Protein AF-A0AAV3NNF4-F1 (afdb_monomer_lite)

Sequence (133 aa):
MNELVLSALSCIGGVWLRVWIQAASMSNMGMFIAEMSSDSFQLFGMAEMGMLPEFFATRTRHGTSLTGIIFSASRVILLSWLSFQEIVGAENCLYCFEMIMEFAAFIKTRIEHPAILRPFKIPLGTSVQLDQP

Radius of gyration: 22.65 Å; chains: 1; bounding box: 46×45×62 Å

InterPro domains:
  IPR044566 Polyamine transporter RMV1-like [PTHR45826] (10-127)

Secondary structure (DSSP, 8-state):
-HHHHHHHHHHHHHHHHHHHHHHHHHHHHHHHHHHHHHHHHHHHHHHHTTSS-GGGT---TTS--HHHHHHHHHHHHHHTTS-HHHHHHHHHHHHHHHHHHHHHHHHHHHHH-TTS--SS-------------

pLDDT: mean 77.59, std 13.05, range [32.62, 95.38]

Organism: Lithospermum erythrorhizon (NCBI:txid34254)

Foldseek 3Di:
DVVVVLVVQCVVPNPVSSVVVVVVVVVVVVVLVVVLVVQQVVQCVCCVVVVDPVLQVDADPVRGRPVSNVVSVVVVVVCVVDDPVVVVVVVVVVVVVVVVVVVVVVVVCCVPPVPDDDPDDDPPPDPDPPDDD

Structure (mmCIF, N/CA/C/O backbone):
data_AF-A0AAV3NNF4-F1
#
_entry.id   AF-A0AAV3NNF4-F1
#
loop_
_atom_site.group_PDB
_atom_site.id
_atom_site.type_symbol
_atom_site.label_atom_id
_atom_site.label_alt_id
_atom_site.label_comp_id
_atom_site.label_asym_id
_atom_site.label_entity_id
_atom_site.label_seq_id
_atom_site.pdbx_PDB_ins_code
_atom_site.Cartn_x
_atom_site.Cartn_y
_atom_site.Cartn_z
_atom_site.occupancy
_atom_site.B_iso_or_equiv
_atom_site.auth_seq_id
_atom_site.auth_comp_id
_atom_site.auth_asym_id
_atom_site.auth_atom_id
_atom_site.pdbx_PDB_model_num
ATOM 1 N N . MET A 1 1 ? 12.205 -0.773 -27.816 1.00 58.22 1 MET A N 1
ATOM 2 C CA . MET A 1 1 ? 11.788 0.531 -27.249 1.00 58.22 1 MET A CA 1
ATOM 3 C C . MET A 1 1 ? 12.817 1.075 -26.252 1.00 58.22 1 MET A C 1
ATOM 5 O O . MET A 1 1 ? 13.255 2.200 -26.437 1.00 58.22 1 MET A O 1
ATOM 9 N N . ASN A 1 2 ? 13.291 0.276 -25.286 1.00 64.94 2 ASN A N 1
ATOM 10 C CA . ASN A 1 2 ? 14.254 0.715 -24.254 1.00 64.94 2 ASN A CA 1
ATOM 11 C C . ASN A 1 2 ? 15.632 1.144 -24.795 1.00 64.94 2 ASN A C 1
ATOM 13 O O . ASN A 1 2 ? 16.138 2.190 -24.405 1.00 64.94 2 ASN A O 1
ATOM 17 N N . GLU A 1 3 ? 16.197 0.402 -25.751 1.00 66.75 3 GLU A N 1
ATOM 18 C CA . GLU A 1 3 ? 17.450 0.777 -26.437 1.00 66.75 3 GLU A CA 1
ATOM 19 C C . GLU A 1 3 ? 17.338 2.146 -27.126 1.00 66.75 3 GLU A C 1
ATOM 21 O O . GLU A 1 3 ? 18.240 2.971 -27.027 1.00 66.75 3 GLU A O 1
ATOM 26 N N . LEU A 1 4 ? 16.180 2.414 -27.743 1.00 69.88 4 LEU A N 1
ATOM 27 C CA . LEU A 1 4 ? 15.901 3.606 -28.547 1.00 69.88 4 LEU A CA 1
ATOM 28 C C . LEU A 1 4 ? 15.799 4.871 -27.673 1.00 69.88 4 LEU A C 1
ATOM 30 O O . LEU A 1 4 ? 16.374 5.911 -28.002 1.00 69.88 4 LEU A O 1
ATOM 34 N N . VAL A 1 5 ? 15.145 4.750 -26.512 1.00 68.56 5 VAL A N 1
ATOM 35 C CA . VAL A 1 5 ? 15.045 5.810 -25.493 1.00 68.56 5 VAL A CA 1
ATOM 36 C C . VAL A 1 5 ? 16.409 6.109 -24.876 1.00 68.56 5 VAL A C 1
ATOM 38 O O . VAL A 1 5 ? 16.784 7.274 -24.744 1.00 68.56 5 VAL A O 1
ATOM 41 N N . LEU A 1 6 ? 17.193 5.076 -24.555 1.00 69.12 6 LEU A N 1
ATOM 42 C CA . LEU A 1 6 ? 18.542 5.268 -24.031 1.00 69.12 6 LEU A CA 1
ATOM 43 C C . LEU A 1 6 ? 19.430 5.965 -25.075 1.00 69.12 6 LEU A C 1
ATOM 45 O O . LEU A 1 6 ? 20.107 6.944 -24.745 1.00 69.12 6 LEU A O 1
ATOM 49 N N . SER A 1 7 ? 19.410 5.547 -26.347 1.00 66.75 7 SER A N 1
ATOM 50 C CA . SER A 1 7 ? 20.140 6.236 -27.430 1.00 66.75 7 SER A CA 1
ATOM 51 C C . SER A 1 7 ? 19.758 7.708 -27.565 1.00 66.75 7 SER A C 1
ATOM 53 O O . SER A 1 7 ? 20.659 8.545 -27.614 1.00 66.75 7 SER A O 1
ATOM 55 N N . ALA A 1 8 ? 18.468 8.041 -27.501 1.00 68.06 8 ALA A N 1
ATOM 56 C CA . ALA A 1 8 ? 18.007 9.427 -27.540 1.00 68.06 8 ALA A CA 1
ATOM 57 C C . ALA A 1 8 ? 18.513 10.249 -26.336 1.00 68.06 8 ALA A C 1
ATOM 59 O O . ALA A 1 8 ? 19.015 11.358 -26.512 1.00 68.06 8 ALA A O 1
ATOM 60 N N . LEU A 1 9 ? 18.478 9.679 -25.126 1.00 65.38 9 LEU A N 1
ATOM 61 C CA . LEU A 1 9 ? 18.976 10.321 -23.901 1.00 65.38 9 LEU A CA 1
ATOM 62 C C . LEU A 1 9 ? 20.482 10.605 -23.941 1.00 65.38 9 LEU A C 1
ATOM 64 O O . LEU A 1 9 ? 20.914 11.671 -23.509 1.00 65.38 9 LEU A O 1
ATOM 68 N N . SER A 1 10 ? 21.284 9.692 -24.499 1.00 60.97 10 SER A N 1
ATOM 69 C CA . SER A 1 10 ? 22.716 9.955 -24.711 1.00 60.97 10 SER A CA 1
ATOM 70 C C . SER A 1 10 ? 22.970 11.037 -25.744 1.00 60.97 10 SER A C 1
ATOM 72 O O . SER A 1 10 ? 23.936 11.778 -25.599 1.00 60.97 10 SER A O 1
ATOM 74 N N . CYS A 1 11 ? 22.128 11.112 -26.774 1.00 68.88 11 CYS A N 1
ATOM 75 C CA . CYS A 1 11 ? 22.277 12.095 -27.837 1.00 68.88 11 CYS A CA 1
ATOM 76 C C . CYS A 1 11 ? 21.975 13.521 -27.348 1.00 68.88 11 CYS A C 1
ATOM 78 O O . CYS A 1 11 ? 22.552 14.472 -27.862 1.00 68.88 11 CYS A O 1
ATOM 80 N N . ILE A 1 12 ? 21.098 13.661 -26.346 1.00 74.44 12 ILE A N 1
ATOM 81 C CA . ILE A 1 12 ? 20.655 14.954 -25.803 1.00 74.44 12 ILE A CA 1
ATOM 82 C C . ILE A 1 12 ? 21.445 15.365 -24.547 1.00 74.44 12 ILE A C 1
ATOM 84 O O . ILE A 1 12 ? 21.766 16.539 -24.393 1.00 74.44 12 ILE A O 1
ATOM 88 N N . GLY A 1 13 ? 21.769 14.428 -23.646 1.00 70.38 13 GLY A N 1
ATOM 89 C CA . GLY A 1 13 ? 22.353 14.729 -22.325 1.00 70.38 13 GLY A CA 1
ATOM 90 C C . GLY A 1 13 ? 23.608 13.935 -21.949 1.00 70.38 13 GLY A C 1
ATOM 91 O O . GLY A 1 13 ? 24.062 14.007 -20.807 1.00 70.38 13 GLY A O 1
ATOM 92 N N . GLY A 1 14 ? 24.182 13.167 -22.880 1.00 80.62 14 GLY A N 1
ATOM 93 C CA . GLY A 1 14 ? 25.404 12.393 -22.654 1.00 80.62 14 GLY A CA 1
ATOM 94 C C . GLY A 1 14 ? 25.240 11.192 -21.709 1.00 80.62 14 GLY A C 1
ATOM 95 O O . GLY A 1 14 ? 24.148 10.838 -21.265 1.00 80.62 14 GLY A O 1
ATOM 96 N N . VAL A 1 15 ? 26.357 10.519 -21.411 1.00 77.50 15 VAL A N 1
ATOM 97 C CA . VAL A 1 15 ? 26.403 9.325 -20.538 1.00 77.50 15 VAL A CA 1
ATOM 98 C C . VAL A 1 15 ? 25.947 9.629 -19.106 1.00 77.50 15 VAL A C 1
ATOM 100 O O . VAL A 1 15 ? 25.310 8.784 -18.481 1.00 77.50 15 VAL A O 1
ATOM 103 N N . TRP A 1 16 ? 26.194 10.841 -18.604 1.00 81.06 16 TRP A N 1
ATOM 104 C CA . TRP A 1 16 ? 25.805 11.237 -17.248 1.00 81.06 16 TRP A CA 1
ATOM 105 C C . TRP A 1 16 ? 24.290 11.226 -17.040 1.00 81.06 16 TRP A C 1
ATOM 107 O O . TRP A 1 16 ? 23.823 10.687 -16.039 1.00 81.06 16 TRP A O 1
ATOM 117 N N . LEU A 1 17 ? 23.507 11.734 -17.998 1.00 80.75 17 LEU A N 1
ATOM 118 C CA . LEU A 1 17 ? 22.046 11.732 -17.885 1.00 80.75 17 LEU A CA 1
ATOM 119 C C . LEU A 1 17 ? 21.471 10.307 -17.872 1.00 80.75 17 LEU A C 1
ATOM 121 O O . LEU A 1 17 ? 20.525 10.027 -17.137 1.00 80.75 17 LEU A O 1
ATOM 125 N N . ARG A 1 18 ? 22.079 9.376 -18.621 1.00 77.38 18 ARG A N 1
ATOM 126 C CA . ARG A 1 18 ? 21.696 7.958 -18.564 1.00 77.38 18 ARG A CA 1
ATOM 127 C C . ARG A 1 18 ? 21.913 7.354 -17.182 1.00 77.38 18 ARG A C 1
ATOM 129 O O . ARG A 1 18 ? 21.032 6.646 -16.705 1.00 77.38 18 ARG A O 1
ATOM 136 N N . VAL A 1 19 ? 23.055 7.632 -16.550 1.00 83.38 19 VAL A N 1
ATOM 137 C CA . VAL A 1 19 ? 23.370 7.116 -15.207 1.00 83.38 19 VAL A CA 1
ATOM 138 C C . VAL A 1 19 ? 22.359 7.632 -14.185 1.00 83.38 19 VAL A C 1
ATOM 140 O O . VAL A 1 19 ? 21.850 6.843 -13.396 1.00 83.38 19 VAL A O 1
ATOM 143 N N . TRP A 1 20 ? 21.991 8.915 -14.244 1.00 85.88 20 TRP A N 1
ATOM 144 C CA . TRP A 1 20 ? 20.972 9.484 -13.357 1.00 85.88 20 TRP A CA 1
ATOM 145 C C . TRP A 1 20 ? 19.592 8.847 -13.538 1.00 85.88 20 TRP A C 1
ATOM 147 O O . TRP A 1 20 ? 18.924 8.552 -12.552 1.00 85.88 20 TRP A O 1
ATOM 157 N N . ILE A 1 21 ? 19.171 8.578 -14.776 1.00 84.69 21 ILE A N 1
ATOM 158 C CA . ILE A 1 21 ? 17.876 7.930 -15.042 1.00 84.69 21 ILE A CA 1
ATOM 159 C C . ILE A 1 21 ? 17.891 6.463 -14.603 1.00 84.69 21 ILE A C 1
ATOM 161 O O . ILE A 1 21 ? 16.912 5.976 -14.037 1.00 84.69 21 ILE A O 1
ATOM 165 N N . GLN A 1 22 ? 19.006 5.755 -14.800 1.00 82.12 22 GLN A N 1
ATOM 166 C CA . GLN A 1 22 ? 19.152 4.403 -14.264 1.00 82.12 22 GLN A CA 1
ATOM 167 C C . GLN A 1 22 ? 19.158 4.400 -12.733 1.00 82.12 22 GLN A C 1
ATOM 169 O O . GLN A 1 22 ? 18.483 3.567 -12.135 1.00 82.12 22 GLN A O 1
ATOM 174 N N . ALA A 1 23 ? 19.817 5.364 -12.090 1.00 85.56 23 ALA A N 1
ATOM 175 C CA . ALA A 1 23 ? 19.745 5.530 -10.642 1.00 85.56 23 ALA A CA 1
ATOM 176 C C . ALA A 1 23 ? 18.311 5.841 -10.175 1.00 85.56 23 ALA A C 1
ATOM 178 O O . ALA A 1 23 ? 17.853 5.273 -9.187 1.00 85.56 23 ALA A O 1
ATOM 179 N N . ALA A 1 24 ? 17.557 6.659 -10.917 1.00 86.56 24 ALA A N 1
ATOM 180 C CA . ALA A 1 24 ? 16.159 6.959 -10.608 1.00 86.56 24 ALA A CA 1
ATOM 181 C C . ALA A 1 24 ? 15.257 5.713 -10.667 1.00 86.56 24 ALA A C 1
ATOM 183 O O . ALA A 1 24 ? 14.314 5.609 -9.886 1.00 86.56 24 ALA A O 1
ATOM 184 N N . SER A 1 25 ? 15.572 4.724 -11.513 1.00 85.38 25 SER A N 1
ATOM 185 C CA . SER A 1 25 ? 14.827 3.455 -11.547 1.00 85.38 25 SER A CA 1
ATOM 186 C C . SER A 1 25 ? 14.903 2.670 -10.227 1.00 85.38 25 SER A C 1
ATOM 188 O O . SER A 1 25 ? 13.965 1.944 -9.894 1.00 85.38 25 SER A O 1
ATOM 190 N N . MET A 1 26 ? 15.952 2.880 -9.416 1.00 88.12 26 MET A N 1
ATOM 191 C CA . MET A 1 26 ? 16.036 2.307 -8.067 1.00 88.12 26 MET A CA 1
ATOM 192 C C . MET A 1 26 ? 14.950 2.856 -7.131 1.00 88.12 26 MET A C 1
ATOM 194 O O . MET A 1 26 ? 14.555 2.160 -6.200 1.00 88.12 26 MET A O 1
ATOM 198 N N . SER A 1 27 ? 14.415 4.057 -7.386 1.00 90.12 27 SER A N 1
ATOM 199 C CA . SER A 1 27 ? 13.302 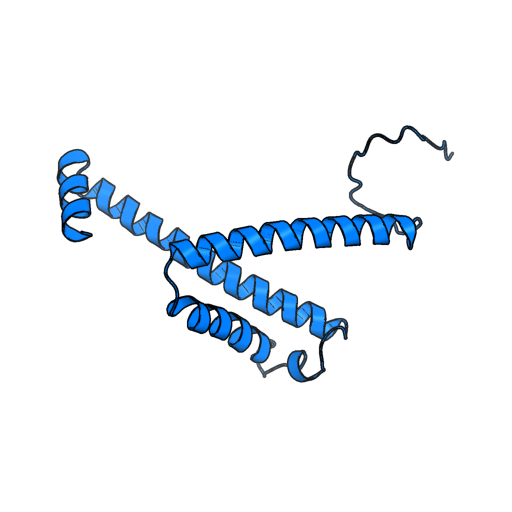4.617 -6.609 1.00 90.12 27 SER A CA 1
ATOM 200 C C . SER A 1 27 ? 12.026 3.792 -6.765 1.00 90.12 27 SER A C 1
ATOM 202 O O . SER A 1 27 ? 11.320 3.576 -5.784 1.00 90.12 27 SER A O 1
ATOM 204 N N . ASN A 1 28 ? 11.748 3.280 -7.969 1.00 88.69 28 ASN A N 1
ATOM 205 C CA . ASN A 1 28 ? 10.581 2.424 -8.199 1.00 88.69 28 ASN A CA 1
ATOM 206 C C . ASN A 1 28 ? 10.720 1.097 -7.443 1.00 88.69 28 ASN A C 1
ATOM 208 O O . ASN A 1 28 ? 9.754 0.614 -6.860 1.00 88.69 28 ASN A O 1
ATOM 212 N N . MET A 1 29 ? 11.934 0.537 -7.400 1.00 88.56 29 MET A N 1
ATOM 213 C CA . MET A 1 29 ? 12.229 -0.648 -6.589 1.00 88.56 29 MET A CA 1
ATOM 214 C C . MET A 1 29 ? 12.056 -0.361 -5.092 1.00 88.56 29 MET A C 1
ATOM 216 O O . MET A 1 29 ? 11.476 -1.166 -4.369 1.00 88.56 29 MET A O 1
ATOM 220 N N . GLY A 1 30 ? 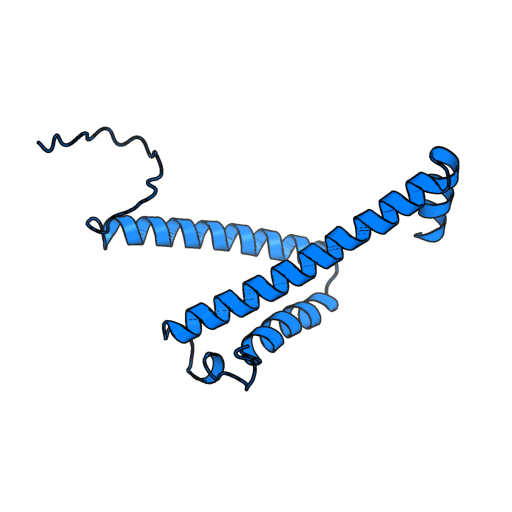12.532 0.797 -4.626 1.00 92.25 30 GLY A N 1
ATOM 221 C CA . GLY A 1 30 ? 12.366 1.229 -3.240 1.00 92.25 30 GLY A CA 1
ATOM 222 C C . GLY A 1 30 ? 10.896 1.365 -2.844 1.00 92.25 30 GLY A C 1
ATOM 223 O O . GLY A 1 30 ? 10.498 0.836 -1.810 1.00 92.25 30 GLY A O 1
ATOM 224 N N . MET A 1 31 ? 10.086 2.002 -3.693 1.00 90.56 31 MET A N 1
ATOM 225 C CA . MET A 1 31 ? 8.640 2.128 -3.497 1.00 90.56 31 MET A CA 1
ATOM 226 C C . MET A 1 31 ? 7.970 0.752 -3.431 1.00 90.56 31 MET A C 1
ATOM 228 O O . MET A 1 31 ? 7.239 0.482 -2.488 1.00 90.56 31 MET A O 1
ATOM 232 N N . PHE A 1 32 ? 8.302 -0.159 -4.350 1.00 88.69 32 PHE A N 1
ATOM 233 C CA . PHE A 1 32 ? 7.761 -1.519 -4.335 1.00 88.69 32 PHE A CA 1
ATOM 234 C C . PHE A 1 32 ? 8.059 -2.266 -3.023 1.00 88.69 32 PHE A C 1
ATOM 236 O O . PHE A 1 32 ? 7.165 -2.869 -2.435 1.00 88.69 32 PHE A O 1
ATOM 243 N N . ILE A 1 33 ? 9.302 -2.210 -2.532 1.00 88.94 33 ILE A N 1
ATOM 244 C CA . ILE A 1 33 ? 9.676 -2.859 -1.265 1.00 88.94 33 ILE A CA 1
ATOM 245 C C . ILE A 1 33 ? 8.948 -2.208 -0.080 1.00 88.94 33 ILE A C 1
ATOM 247 O O . ILE A 1 33 ? 8.508 -2.913 0.830 1.00 88.94 33 ILE A O 1
ATOM 251 N N . ALA A 1 34 ? 8.825 -0.878 -0.079 1.00 91.19 34 ALA A N 1
ATOM 252 C CA . ALA A 1 34 ? 8.134 -0.142 0.975 1.00 91.19 34 ALA A CA 1
ATOM 253 C C . ALA A 1 34 ? 6.643 -0.515 1.051 1.00 91.19 34 ALA A C 1
ATOM 255 O O . ALA A 1 34 ? 6.156 -0.796 2.146 1.00 91.19 34 ALA A O 1
ATOM 256 N N . GLU A 1 35 ? 5.960 -0.605 -0.093 1.00 88.19 35 GLU A N 1
ATOM 257 C CA . GLU A 1 35 ? 4.559 -1.039 -0.188 1.00 88.19 35 GLU A CA 1
ATOM 258 C C . GLU A 1 35 ? 4.370 -2.467 0.342 1.00 88.19 35 GLU A C 1
ATOM 260 O O . GLU A 1 35 ? 3.596 -2.698 1.273 1.00 88.19 35 GLU A O 1
ATOM 265 N N . MET A 1 36 ? 5.174 -3.419 -0.151 1.00 86.81 36 MET A N 1
ATOM 266 C CA . MET A 1 36 ? 5.135 -4.823 0.293 1.00 86.81 36 MET A CA 1
ATOM 267 C C . MET A 1 36 ? 5.334 -4.964 1.813 1.00 86.81 36 MET A C 1
ATOM 269 O O . MET A 1 36 ? 4.714 -5.805 2.478 1.00 86.81 36 MET A O 1
ATOM 273 N N . SER A 1 37 ? 6.225 -4.141 2.373 1.00 87.81 37 SER A N 1
ATOM 274 C CA . SER A 1 37 ? 6.508 -4.084 3.806 1.00 87.81 37 SER A CA 1
ATOM 275 C C . SER A 1 37 ? 5.317 -3.525 4.592 1.00 87.81 37 SER A C 1
ATOM 277 O O . SER A 1 37 ? 4.905 -4.131 5.583 1.00 87.81 37 SER A O 1
ATOM 279 N N . SER A 1 38 ? 4.735 -2.411 4.133 1.00 87.69 38 SER A N 1
ATOM 280 C CA . SER A 1 38 ? 3.560 -1.778 4.745 1.00 87.69 38 SER A CA 1
ATOM 281 C C . SER A 1 38 ? 2.386 -2.753 4.849 1.00 87.69 38 SER A C 1
ATOM 283 O O . SER A 1 38 ? 1.887 -2.990 5.950 1.00 87.69 38 SER A O 1
ATOM 285 N N . ASP A 1 39 ? 2.028 -3.413 3.742 1.00 86.12 39 ASP A N 1
ATOM 286 C CA . ASP A 1 39 ? 0.953 -4.412 3.691 1.00 86.12 39 ASP A CA 1
ATOM 287 C C . ASP A 1 39 ? 1.145 -5.532 4.719 1.00 86.12 39 ASP A C 1
ATOM 289 O O . ASP A 1 39 ? 0.227 -5.923 5.444 1.00 86.12 39 ASP A O 1
ATOM 293 N N . SER A 1 40 ? 2.369 -6.064 4.777 1.00 83.75 40 SER A N 1
ATOM 294 C CA . SER A 1 40 ? 2.712 -7.185 5.650 1.00 83.75 40 SER A CA 1
ATOM 295 C C . SER A 1 40 ? 2.610 -6.791 7.125 1.00 83.75 40 SER A C 1
ATOM 297 O O . SER A 1 40 ? 2.098 -7.564 7.938 1.00 83.75 40 SER A O 1
ATOM 299 N N . PHE A 1 41 ? 3.067 -5.585 7.479 1.00 83.44 41 PHE A N 1
ATOM 300 C CA . PHE A 1 41 ? 2.982 -5.070 8.844 1.00 83.44 41 PHE A CA 1
ATOM 301 C C . PHE A 1 41 ? 1.563 -4.669 9.243 1.00 83.44 41 PHE A C 1
ATOM 303 O O . PHE A 1 41 ? 1.180 -4.914 10.385 1.00 83.44 41 PHE A O 1
ATOM 310 N N . GLN A 1 42 ? 0.768 -4.106 8.332 1.00 84.25 42 GLN A N 1
ATOM 311 C CA . GLN A 1 42 ? -0.639 -3.798 8.590 1.00 84.25 42 GLN A CA 1
ATOM 312 C C . GLN A 1 42 ? -1.437 -5.071 8.875 1.00 84.25 42 GLN A C 1
ATOM 314 O O . GLN A 1 42 ? -2.149 -5.140 9.878 1.00 84.25 42 GLN A O 1
ATOM 319 N N . LEU A 1 43 ? -1.262 -6.109 8.052 1.00 82.19 43 LEU A N 1
ATOM 320 C CA . LEU A 1 43 ? -1.925 -7.397 8.248 1.00 82.19 43 LEU A CA 1
ATOM 321 C C . LEU A 1 43 ? -1.510 -8.048 9.574 1.00 82.19 43 LEU A C 1
ATOM 323 O O . LEU A 1 43 ? -2.343 -8.590 10.300 1.00 82.19 43 LEU A O 1
ATOM 327 N N . PHE A 1 44 ? -0.225 -7.952 9.918 1.00 80.31 44 PHE A N 1
ATOM 328 C CA . PHE A 1 44 ? 0.284 -8.410 11.204 1.00 80.31 44 PHE A CA 1
ATOM 329 C C . PHE A 1 44 ? -0.315 -7.623 12.381 1.00 80.31 44 PHE A C 1
ATOM 331 O O . PHE A 1 44 ? -0.764 -8.229 13.350 1.00 80.31 44 PHE A O 1
ATOM 338 N N . GLY A 1 45 ? -0.389 -6.293 12.287 1.00 80.62 45 GLY A N 1
ATOM 339 C CA . GLY A 1 45 ? -1.002 -5.445 13.310 1.00 80.62 45 GLY A CA 1
ATOM 340 C C . GLY A 1 45 ? -2.485 -5.760 13.520 1.00 80.62 45 GLY A C 1
ATOM 341 O O . GLY A 1 45 ? -2.940 -5.847 14.658 1.00 80.62 45 GLY A O 1
ATOM 342 N N . MET A 1 46 ? -3.229 -6.016 12.440 1.00 81.81 46 MET A N 1
ATOM 343 C CA . MET A 1 46 ? -4.623 -6.472 12.516 1.00 81.81 46 MET A CA 1
ATOM 344 C C . MET A 1 46 ? -4.747 -7.848 13.188 1.00 81.81 46 MET A C 1
ATOM 346 O O . MET A 1 46 ? -5.684 -8.071 13.956 1.00 81.81 46 MET A O 1
ATOM 350 N N . ALA A 1 47 ? -3.804 -8.761 12.941 1.00 79.44 47 ALA A N 1
ATOM 351 C CA . ALA A 1 47 ? -3.780 -10.074 13.580 1.00 79.44 47 ALA A CA 1
ATOM 352 C C . ALA A 1 47 ? -3.441 -10.002 15.082 1.00 79.44 47 ALA A C 1
ATOM 354 O O . ALA A 1 47 ? -4.108 -10.662 15.873 1.00 79.44 47 ALA A O 1
ATOM 355 N N . GLU A 1 48 ? -2.485 -9.161 15.498 1.00 76.88 48 GLU A N 1
ATOM 356 C CA . GLU A 1 48 ? -2.168 -8.938 16.924 1.00 76.88 48 GLU A CA 1
ATOM 357 C C . GLU A 1 48 ? -3.348 -8.295 17.678 1.00 76.88 48 GLU A C 1
ATOM 359 O O . GLU A 1 48 ? -3.560 -8.578 18.855 1.00 76.88 48 GLU A O 1
ATOM 364 N N . MET A 1 49 ? -4.154 -7.465 17.003 1.00 75.81 49 MET A N 1
ATOM 365 C CA . MET A 1 49 ? -5.391 -6.897 17.559 1.00 75.81 49 MET A CA 1
ATOM 366 C C . MET A 1 49 ? -6.576 -7.884 17.565 1.00 75.81 49 MET A C 1
ATOM 368 O O . MET A 1 49 ? -7.673 -7.514 17.984 1.00 75.81 49 MET A O 1
ATOM 372 N N . GLY A 1 50 ? -6.389 -9.127 17.101 1.00 74.56 50 GLY A N 1
ATOM 373 C CA . GLY A 1 50 ? -7.432 -10.158 17.058 1.00 74.56 50 GLY A CA 1
ATOM 374 C C . GLY A 1 50 ? -8.494 -9.952 15.971 1.00 74.56 50 GLY A C 1
ATOM 375 O O . GLY A 1 50 ? -9.548 -10.582 16.022 1.00 74.56 50 GLY A O 1
ATOM 376 N N . MET A 1 51 ? -8.246 -9.078 14.987 1.00 74.12 51 MET A N 1
ATOM 377 C CA . MET A 1 51 ? -9.178 -8.806 13.879 1.00 74.12 51 MET A CA 1
ATOM 378 C C . MET A 1 51 ? -9.092 -9.850 12.753 1.00 74.12 51 MET A C 1
ATOM 380 O O . MET A 1 51 ? -9.988 -9.931 11.915 1.00 74.12 51 MET A O 1
ATOM 384 N N . LEU A 1 52 ? -8.022 -10.649 12.726 1.00 74.38 52 LEU A N 1
ATOM 385 C CA . LEU A 1 52 ? -7.772 -11.719 11.756 1.00 74.38 52 LEU A CA 1
ATOM 386 C C . LEU A 1 52 ? -7.535 -13.050 12.489 1.00 74.38 52 LEU A C 1
ATOM 388 O O . LEU A 1 52 ? -7.095 -13.037 13.639 1.00 74.38 52 LEU A O 1
ATOM 392 N N . PRO A 1 53 ? -7.803 -14.205 11.848 1.00 67.44 53 PRO A N 1
ATOM 393 C CA . PRO A 1 53 ? -7.594 -15.508 12.471 1.00 67.44 53 PRO A CA 1
ATOM 394 C C . PRO A 1 53 ? -6.132 -15.707 12.900 1.00 67.44 53 PRO A C 1
ATOM 396 O O . PRO A 1 53 ? -5.204 -15.282 12.213 1.00 67.44 53 PRO A O 1
ATOM 399 N N . GLU A 1 54 ? -5.939 -16.410 14.018 1.00 63.84 54 GLU A N 1
ATOM 400 C CA . GLU A 1 54 ? -4.667 -16.576 14.755 1.00 63.84 54 GLU A CA 1
ATOM 401 C C . GLU A 1 54 ? -3.495 -17.103 13.899 1.00 63.84 54 GLU A C 1
ATOM 403 O O . GLU A 1 54 ? -2.320 -16.865 14.184 1.00 63.84 54 GLU A O 1
ATOM 408 N N . PHE A 1 55 ? -3.805 -17.751 12.775 1.00 64.50 55 PHE A N 1
ATOM 409 C CA . PHE A 1 55 ? -2.827 -18.158 11.768 1.00 64.50 55 PHE A CA 1
ATOM 410 C C . PHE A 1 55 ? -2.013 -16.980 11.188 1.00 64.50 55 PHE A C 1
ATOM 412 O O . PHE A 1 55 ? -0.848 -17.149 10.833 1.00 64.50 55 PHE A O 1
ATOM 419 N N . PHE A 1 56 ? -2.576 -15.767 11.128 1.00 61.94 56 PHE A N 1
ATOM 420 C CA . PHE A 1 56 ? -1.854 -14.560 10.701 1.00 61.94 56 PHE A CA 1
ATOM 421 C C . PHE A 1 56 ? -0.930 -13.987 11.789 1.00 61.94 56 PHE A C 1
ATOM 423 O O . PHE A 1 56 ? 0.054 -13.322 11.454 1.00 61.94 56 PHE A O 1
ATOM 430 N N . ALA A 1 57 ? -1.199 -14.286 13.065 1.00 59.84 57 ALA A N 1
ATOM 431 C CA . ALA A 1 57 ? -0.381 -13.889 14.215 1.00 59.84 57 ALA A CA 1
ATOM 432 C C . ALA A 1 57 ? 0.747 -14.895 14.523 1.00 59.84 57 ALA A C 1
ATOM 434 O O . ALA A 1 57 ? 1.590 -14.656 15.390 1.00 59.84 57 ALA A O 1
ATOM 435 N N . THR A 1 58 ? 0.802 -16.023 13.802 1.00 60.09 58 THR A N 1
ATOM 436 C CA . THR A 1 58 ? 1.825 -17.054 14.009 1.00 60.09 58 THR A CA 1
ATOM 437 C C . THR A 1 58 ? 3.206 -16.509 13.634 1.00 60.09 58 THR A C 1
ATOM 439 O O . THR A 1 58 ? 3.570 -16.386 12.461 1.00 60.09 58 THR A O 1
ATOM 442 N N . ARG A 1 59 ? 3.999 -16.163 14.654 1.00 56.97 59 ARG A N 1
ATOM 443 C CA . ARG A 1 59 ? 5.361 -15.652 14.476 1.00 56.97 59 ARG A CA 1
ATOM 444 C C . ARG A 1 59 ? 6.311 -16.773 14.066 1.00 56.97 59 ARG A C 1
ATOM 446 O O . ARG A 1 59 ? 6.436 -17.790 14.744 1.00 56.97 59 ARG A O 1
ATOM 453 N N . THR A 1 60 ? 7.059 -16.544 12.990 1.00 59.88 60 THR A N 1
ATOM 454 C CA . THR A 1 60 ? 8.255 -17.344 12.684 1.00 59.88 60 THR A CA 1
ATOM 455 C C . THR A 1 60 ? 9.421 -16.878 13.567 1.00 59.88 60 THR A C 1
ATOM 457 O O . THR A 1 60 ? 9.377 -15.788 14.135 1.00 59.88 60 THR A O 1
ATOM 460 N N . ARG A 1 61 ? 10.498 -17.667 13.666 1.00 51.94 61 ARG A N 1
ATOM 461 C CA . ARG A 1 61 ? 11.711 -17.406 14.476 1.00 51.94 61 ARG A CA 1
ATOM 462 C C . ARG A 1 61 ? 12.321 -15.992 14.340 1.00 51.94 61 ARG A C 1
ATOM 464 O O . ARG A 1 61 ? 13.044 -15.572 15.233 1.00 51.94 61 ARG A O 1
ATOM 471 N N . HIS A 1 62 ? 12.024 -15.264 13.259 1.00 59.66 62 HIS A N 1
ATOM 472 C CA . HIS A 1 62 ? 12.502 -13.898 12.992 1.00 59.66 62 HIS A CA 1
ATOM 473 C C . HIS A 1 62 ? 11.456 -12.793 13.255 1.00 59.66 62 HIS A C 1
ATOM 475 O O . HIS A 1 62 ? 11.683 -11.642 12.905 1.00 59.66 62 HIS A O 1
ATOM 481 N N . GLY A 1 63 ? 10.304 -13.116 13.854 1.00 60.00 63 GLY A N 1
ATOM 482 C CA . GLY A 1 63 ? 9.270 -12.136 14.214 1.00 60.00 63 GLY A CA 1
ATOM 483 C C . GLY A 1 63 ? 8.401 -11.639 13.054 1.00 60.00 63 GLY A C 1
ATOM 484 O O . GLY A 1 63 ? 7.509 -10.831 13.280 1.00 60.00 63 GLY A O 1
ATOM 485 N N . THR A 1 64 ? 8.618 -12.128 11.831 1.00 58.12 64 THR A N 1
ATOM 486 C CA . THR A 1 64 ? 7.840 -11.751 10.643 1.00 58.12 64 THR A CA 1
ATOM 487 C C . THR A 1 64 ? 6.730 -12.771 10.379 1.00 58.12 64 THR A C 1
ATOM 489 O O . THR A 1 64 ? 6.978 -13.981 10.395 1.00 58.12 64 THR A O 1
ATOM 492 N N . SER A 1 65 ? 5.503 -12.296 10.142 1.00 62.66 65 SER A N 1
ATOM 493 C CA . SER A 1 65 ? 4.390 -13.150 9.714 1.00 62.66 65 SER A CA 1
ATOM 494 C C . SER A 1 65 ? 4.609 -13.565 8.259 1.00 62.66 65 SER A C 1
ATOM 496 O O . SER A 1 65 ? 4.455 -12.759 7.339 1.00 62.66 65 SER A O 1
ATOM 498 N N . LEU A 1 66 ? 4.994 -14.828 8.045 1.00 68.25 66 LEU A N 1
ATOM 499 C CA . LEU A 1 66 ? 5.159 -15.392 6.700 1.00 68.25 66 LEU A CA 1
ATOM 500 C C . LEU A 1 66 ? 3.859 -15.301 5.896 1.00 68.25 66 LEU A C 1
ATOM 502 O O . LEU A 1 66 ? 3.899 -15.095 4.687 1.00 68.25 66 LEU A O 1
ATOM 506 N N . THR A 1 67 ? 2.711 -15.387 6.568 1.00 69.50 67 THR A N 1
ATOM 507 C CA . THR A 1 67 ? 1.392 -15.285 5.942 1.00 69.50 67 THR A CA 1
ATOM 508 C C . THR A 1 67 ? 1.153 -13.899 5.335 1.00 69.50 67 THR A C 1
ATOM 510 O O . THR A 1 67 ? 0.611 -13.813 4.235 1.00 69.50 67 THR A O 1
ATOM 513 N N . GLY A 1 68 ? 1.615 -12.821 5.987 1.00 74.69 68 GLY A N 1
ATOM 514 C CA . GLY A 1 68 ? 1.537 -11.458 5.441 1.00 74.69 68 GLY A CA 1
ATOM 515 C C . GLY A 1 68 ? 2.399 -11.260 4.196 1.00 74.69 68 GLY A C 1
ATOM 516 O O . GLY A 1 68 ? 1.926 -10.720 3.198 1.00 74.69 68 GLY A O 1
ATOM 517 N N . ILE A 1 69 ? 3.615 -11.810 4.208 1.00 81.38 69 ILE A N 1
ATOM 518 C CA . ILE A 1 69 ? 4.516 -11.770 3.048 1.00 81.38 69 ILE A CA 1
ATOM 519 C C . ILE A 1 69 ? 3.929 -12.567 1.880 1.00 81.38 69 ILE A C 1
ATOM 521 O O . ILE A 1 69 ? 3.932 -12.089 0.750 1.00 81.38 69 ILE A O 1
ATOM 525 N N . ILE A 1 70 ? 3.401 -13.769 2.134 1.00 81.31 70 ILE A N 1
ATOM 526 C CA . ILE A 1 70 ? 2.786 -14.606 1.093 1.00 81.31 70 ILE A CA 1
ATOM 527 C C . ILE A 1 70 ? 1.548 -13.918 0.509 1.00 81.31 70 ILE A C 1
ATOM 529 O O . ILE A 1 70 ? 1.336 -13.993 -0.698 1.00 81.31 70 ILE A O 1
ATOM 533 N N . PHE A 1 71 ? 0.753 -13.228 1.328 1.00 80.31 71 PHE A N 1
ATOM 534 C CA . PHE A 1 71 ? -0.410 -12.475 0.859 1.00 80.31 71 PHE A CA 1
ATOM 535 C C . PHE A 1 71 ? -0.022 -11.253 0.013 1.00 80.31 71 PHE A C 1
ATOM 537 O O . PHE A 1 71 ? -0.605 -11.016 -1.043 1.00 80.31 71 PHE A O 1
ATOM 544 N N . SER A 1 72 ? 0.993 -10.497 0.431 1.00 82.12 72 SER A N 1
ATOM 545 C CA . SER A 1 72 ? 1.501 -9.375 -0.364 1.00 82.12 72 SER A CA 1
ATOM 546 C C . SER A 1 72 ? 2.123 -9.871 -1.683 1.00 82.12 72 SER A C 1
ATOM 548 O O . SER A 1 72 ? 1.796 -9.374 -2.760 1.00 82.12 72 SER A O 1
ATOM 550 N N . ALA A 1 73 ? 2.898 -10.959 -1.642 1.00 84.12 73 ALA A N 1
ATOM 551 C CA . ALA A 1 73 ? 3.468 -11.589 -2.832 1.00 84.12 73 ALA A CA 1
ATOM 552 C C . ALA A 1 73 ? 2.402 -12.187 -3.768 1.00 84.12 73 ALA A C 1
ATOM 554 O O . ALA A 1 73 ? 2.534 -12.091 -4.989 1.00 84.12 73 ALA A O 1
ATOM 555 N N . SER A 1 74 ? 1.329 -12.779 -3.231 1.00 84.88 74 SER A N 1
ATOM 556 C CA . SER A 1 74 ? 0.242 -13.325 -4.049 1.00 84.88 74 SER A CA 1
ATOM 557 C C . SER A 1 74 ? -0.484 -12.221 -4.809 1.00 84.88 74 SER A C 1
ATOM 559 O O . SER A 1 74 ? -0.802 -12.414 -5.981 1.00 84.88 74 SER A O 1
ATOM 561 N N . ARG A 1 75 ? -0.656 -11.041 -4.197 1.00 81.44 75 ARG A N 1
ATOM 562 C CA . ARG A 1 75 ? -1.196 -9.853 -4.867 1.00 81.44 75 ARG A CA 1
ATOM 563 C C . ARG A 1 75 ? -0.365 -9.487 -6.097 1.00 81.44 75 ARG A C 1
ATOM 565 O O . ARG A 1 75 ? -0.928 -9.303 -7.170 1.00 81.44 75 ARG A O 1
ATOM 572 N N . VAL A 1 76 ? 0.964 -9.461 -5.979 1.00 84.44 76 VAL A N 1
ATOM 573 C CA . VAL A 1 76 ? 1.872 -9.166 -7.107 1.00 84.44 76 VAL A C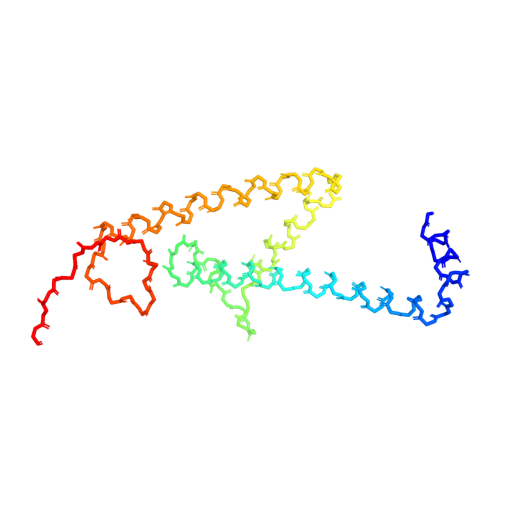A 1
ATOM 574 C C . VAL A 1 76 ? 1.770 -10.218 -8.205 1.00 84.44 76 VAL A C 1
ATOM 576 O O . VAL A 1 76 ? 1.717 -9.872 -9.384 1.00 84.44 76 VAL A O 1
ATOM 579 N N . ILE A 1 77 ? 1.725 -11.500 -7.839 1.00 85.38 77 ILE A N 1
ATOM 580 C CA . ILE A 1 77 ? 1.632 -12.608 -8.801 1.00 85.38 77 ILE A CA 1
ATOM 581 C C . ILE A 1 77 ? 0.296 -12.563 -9.552 1.00 85.38 77 ILE A C 1
ATOM 583 O O . ILE A 1 77 ? 0.278 -12.714 -10.771 1.00 85.38 77 ILE A O 1
ATOM 587 N N . LEU A 1 78 ? -0.809 -12.314 -8.844 1.00 84.19 78 LEU A N 1
ATOM 588 C CA . LEU A 1 78 ? -2.137 -12.166 -9.442 1.00 84.19 78 LEU A CA 1
ATOM 589 C C . LEU A 1 78 ? -2.191 -10.967 -10.395 1.00 84.19 78 LEU A C 1
ATOM 591 O O . LEU A 1 78 ? -2.686 -11.090 -11.513 1.00 84.19 78 LEU A O 1
ATOM 595 N N . LEU A 1 79 ? -1.637 -9.826 -9.978 1.00 80.50 79 LEU A N 1
ATOM 596 C CA . LEU A 1 79 ? -1.595 -8.609 -10.789 1.00 80.50 79 LEU A CA 1
ATOM 597 C C . LEU A 1 79 ? -0.654 -8.737 -11.995 1.00 80.50 79 LEU A C 1
ATOM 599 O O . LEU A 1 79 ? -0.903 -8.105 -13.013 1.00 80.50 79 LEU A O 1
ATOM 603 N N . SER A 1 80 ? 0.375 -9.589 -11.933 1.00 84.81 80 SER A N 1
ATOM 604 C CA . SER A 1 80 ? 1.331 -9.791 -13.037 1.00 84.81 80 SER A CA 1
ATOM 605 C C . SER A 1 80 ? 0.696 -10.346 -14.320 1.00 84.81 80 SER A C 1
ATOM 607 O O . SER A 1 80 ? 1.312 -10.265 -15.380 1.00 84.81 80 SER A O 1
ATOM 609 N N . TRP A 1 81 ? -0.513 -10.916 -14.245 1.00 82.62 81 TRP A N 1
ATOM 610 C CA . TRP A 1 81 ? -1.244 -11.407 -15.418 1.00 82.62 81 TRP A CA 1
ATOM 611 C C . TRP A 1 81 ? -2.050 -10.307 -16.137 1.00 82.62 81 TRP A C 1
ATOM 613 O O . TRP A 1 81 ? -2.447 -10.492 -17.288 1.00 82.62 81 TRP A O 1
ATOM 623 N N . LEU A 1 82 ? -2.301 -9.168 -15.481 1.00 81.75 82 LEU A N 1
ATOM 624 C CA . LEU A 1 82 ? -3.079 -8.054 -16.028 1.00 81.75 82 LEU A CA 1
ATOM 625 C C . LEU A 1 82 ? -2.181 -7.012 -16.708 1.00 81.75 82 LEU A C 1
ATOM 627 O O . LEU A 1 82 ? -0.984 -6.906 -16.435 1.00 81.75 82 LEU A O 1
ATOM 631 N N . SER A 1 83 ? -2.764 -6.201 -17.594 1.00 88.19 83 SER A N 1
ATOM 632 C CA . SER A 1 83 ? -2.049 -5.069 -18.184 1.00 88.19 83 SER A CA 1
ATOM 633 C C . SER A 1 83 ? -1.787 -3.982 -17.142 1.00 88.19 83 SER A C 1
ATOM 635 O O . SER A 1 83 ? -2.644 -3.682 -16.313 1.00 88.19 83 SER A O 1
ATOM 637 N N . PHE A 1 84 ? -0.638 -3.304 -17.235 1.00 84.25 84 PHE A N 1
ATOM 638 C CA . PHE A 1 84 ? -0.267 -2.212 -16.325 1.00 84.25 84 PHE A CA 1
ATOM 639 C C . PHE A 1 84 ? -1.356 -1.134 -16.194 1.00 84.25 84 PHE A C 1
ATOM 641 O O . PHE A 1 84 ? -1.597 -0.619 -15.108 1.00 84.25 84 PHE A O 1
ATOM 648 N N . GLN A 1 85 ? -2.050 -0.808 -17.286 1.00 87.06 85 GLN A N 1
ATOM 649 C CA . GLN A 1 85 ? -3.125 0.190 -17.265 1.00 87.06 85 GLN A CA 1
ATOM 650 C C . GLN A 1 85 ? -4.353 -0.277 -16.474 1.00 8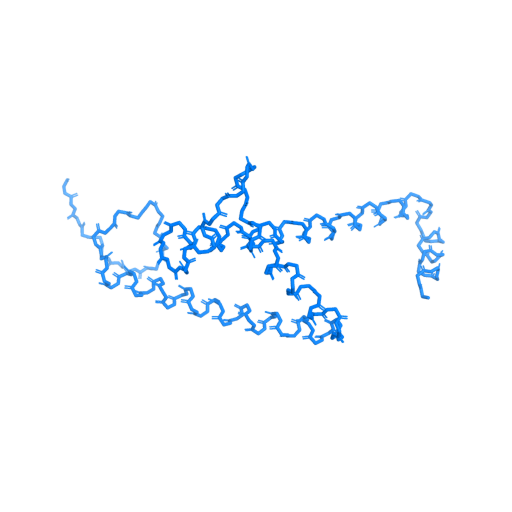7.06 85 GLN A C 1
ATOM 652 O O . GLN A 1 85 ? -4.979 0.525 -15.787 1.00 87.06 85 GLN A O 1
ATOM 657 N N . GLU A 1 86 ? -4.678 -1.567 -16.542 1.00 87.81 86 GLU A N 1
ATOM 658 C CA . GLU A 1 86 ? -5.784 -2.151 -15.780 1.00 87.81 86 GLU A CA 1
ATOM 659 C C . GLU A 1 86 ? -5.440 -2.213 -14.291 1.00 87.81 86 GLU A C 1
ATOM 661 O O . GLU A 1 86 ? -6.287 -1.894 -13.461 1.00 87.81 86 GLU A O 1
ATOM 666 N N . ILE A 1 87 ? -4.185 -2.541 -13.960 1.00 88.50 87 ILE A N 1
ATOM 667 C CA . ILE A 1 87 ? -3.673 -2.541 -12.583 1.00 88.50 87 ILE A CA 1
ATOM 668 C C . ILE A 1 87 ? -3.809 -1.147 -11.966 1.00 88.50 87 ILE A C 1
ATOM 670 O O . ILE A 1 87 ? -4.433 -1.012 -10.919 1.00 88.50 87 ILE A O 1
ATOM 674 N N . VAL A 1 88 ? -3.295 -0.109 -12.637 1.00 88.50 88 VAL A N 1
ATOM 675 C CA . VAL A 1 88 ? -3.368 1.280 -12.144 1.00 88.50 88 VAL A CA 1
ATOM 676 C C . VAL A 1 88 ? -4.821 1.745 -12.011 1.00 88.50 88 VAL A C 1
ATOM 678 O O . VAL A 1 88 ? -5.176 2.421 -11.046 1.00 88.50 88 VAL A O 1
ATOM 681 N N . GLY A 1 89 ? -5.688 1.367 -12.955 1.00 91.19 89 GLY A N 1
ATOM 682 C CA . GLY A 1 89 ? -7.118 1.666 -12.874 1.00 91.19 89 GLY A CA 1
ATOM 683 C C . GLY A 1 89 ? -7.795 1.008 -11.666 1.00 91.19 89 GLY A C 1
ATOM 684 O O . GLY A 1 89 ? -8.548 1.667 -10.947 1.00 91.19 89 GLY A O 1
ATOM 685 N N . ALA A 1 90 ? -7.508 -0.272 -11.421 1.00 89.56 90 ALA A N 1
ATOM 686 C CA . ALA A 1 90 ? -8.044 -1.022 -10.290 1.00 89.56 90 ALA A CA 1
ATOM 687 C C . ALA A 1 90 ? -7.516 -0.499 -8.945 1.00 89.56 90 ALA A C 1
ATOM 689 O O . ALA A 1 90 ? -8.299 -0.311 -8.016 1.00 89.56 90 ALA A O 1
ATOM 690 N N . GLU A 1 91 ? -6.218 -0.207 -8.852 1.00 88.81 91 GLU A N 1
ATOM 691 C CA . GLU A 1 91 ? -5.585 0.365 -7.662 1.00 88.81 91 GLU A CA 1
ATOM 692 C C . GLU A 1 91 ? -6.195 1.723 -7.310 1.00 88.81 91 GLU A C 1
ATOM 694 O O . GLU A 1 91 ? -6.613 1.928 -6.177 1.00 88.81 91 GLU A O 1
ATOM 699 N N . ASN A 1 92 ? -6.354 2.622 -8.285 1.00 92.81 92 ASN A N 1
ATOM 700 C CA . ASN A 1 92 ? -6.971 3.925 -8.043 1.00 92.81 92 ASN A CA 1
ATOM 701 C C . ASN A 1 92 ? -8.427 3.799 -7.555 1.00 92.81 92 ASN A C 1
ATOM 703 O O . ASN A 1 92 ? -8.883 4.563 -6.702 1.00 92.81 92 ASN A O 1
ATOM 707 N N . CYS A 1 93 ? -9.167 2.809 -8.065 1.00 92.81 93 CYS A N 1
ATOM 708 C CA . CYS A 1 93 ? -10.517 2.519 -7.590 1.00 92.81 93 CYS A CA 1
ATOM 709 C C . CYS A 1 93 ? -10.516 2.022 -6.135 1.00 92.81 93 CYS A C 1
ATOM 711 O O . CYS A 1 93 ? -11.297 2.523 -5.323 1.00 92.81 93 CYS A O 1
ATOM 713 N N . LEU A 1 94 ? -9.619 1.090 -5.795 1.00 90.44 94 LEU A N 1
ATOM 714 C CA . LEU A 1 94 ? -9.435 0.602 -4.425 1.00 90.44 94 LEU A CA 1
ATOM 715 C C . LEU A 1 94 ? -8.979 1.718 -3.480 1.00 90.44 94 LEU A C 1
ATOM 717 O O . LEU A 1 94 ? -9.502 1.809 -2.377 1.00 90.44 94 LEU A O 1
ATOM 721 N N . TYR A 1 95 ? -8.100 2.609 -3.933 1.00 91.81 95 TYR A N 1
ATOM 722 C CA . TYR A 1 95 ? -7.635 3.765 -3.171 1.00 91.81 95 TYR A CA 1
ATOM 723 C C . TYR A 1 95 ? -8.786 4.717 -2.829 1.00 91.81 95 TYR A C 1
ATOM 725 O O . TYR A 1 95 ? -8.964 5.125 -1.683 1.00 91.81 95 TYR A O 1
ATOM 733 N N . CYS A 1 96 ? -9.635 5.029 -3.811 1.00 95.06 96 CYS A N 1
ATOM 734 C CA . CYS A 1 96 ? -10.827 5.843 -3.581 1.00 95.06 96 CYS A CA 1
ATOM 735 C C . CYS A 1 96 ? -11.789 5.174 -2.587 1.00 95.06 96 CYS A C 1
ATOM 737 O O . CYS A 1 96 ? -12.371 5.843 -1.732 1.00 95.06 96 CYS A O 1
ATOM 739 N N . PHE A 1 97 ? -11.957 3.856 -2.686 1.00 94.62 97 PHE A N 1
ATOM 740 C CA . PHE A 1 97 ? -12.786 3.090 -1.764 1.00 94.62 97 PHE A CA 1
ATOM 741 C C . PHE A 1 97 ? -12.214 3.073 -0.336 1.00 94.62 97 PHE A C 1
ATOM 743 O O . PHE A 1 97 ? -12.959 3.294 0.620 1.00 94.62 97 PHE A O 1
ATOM 750 N N . GLU A 1 98 ? -10.902 2.879 -0.193 1.00 92.06 98 GLU A N 1
ATOM 751 C CA . GLU A 1 98 ? -10.177 2.948 1.078 1.00 92.06 98 GLU A CA 1
ATOM 752 C C . GLU A 1 98 ? -10.347 4.317 1.739 1.00 92.06 98 GLU A C 1
ATOM 754 O O . GLU A 1 98 ? -10.744 4.383 2.899 1.00 92.06 98 GLU A O 1
ATOM 759 N N . MET A 1 99 ? -10.174 5.407 0.987 1.00 93.88 99 MET A N 1
ATOM 760 C CA . MET A 1 99 ? -10.362 6.770 1.494 1.00 93.88 99 MET A CA 1
ATOM 761 C C . MET A 1 99 ? -11.773 6.997 2.054 1.00 93.88 99 MET A C 1
ATOM 763 O O . MET A 1 99 ? -11.942 7.605 3.113 1.00 93.88 99 MET A O 1
ATOM 767 N N . ILE A 1 100 ? -12.807 6.487 1.376 1.00 95.38 100 ILE A N 1
ATOM 768 C CA . ILE A 1 100 ? -14.191 6.591 1.860 1.00 95.38 100 ILE A CA 1
ATOM 769 C C . ILE A 1 100 ? -14.378 5.771 3.144 1.00 95.38 100 ILE A C 1
ATOM 771 O O . ILE A 1 100 ? -14.998 6.256 4.094 1.00 95.38 100 ILE A O 1
ATOM 775 N N . MET A 1 101 ? -13.842 4.548 3.192 1.00 92.25 101 MET A N 1
ATOM 776 C CA . MET A 1 101 ? -13.885 3.693 4.383 1.00 92.25 101 MET A CA 1
ATOM 777 C C . MET A 1 101 ? -13.168 4.331 5.573 1.00 92.25 101 MET A C 1
ATOM 779 O O . MET A 1 101 ? -13.725 4.365 6.671 1.00 92.25 101 MET A O 1
ATOM 783 N N . GLU A 1 102 ? -11.965 4.860 5.367 1.00 90.56 102 GLU A N 1
ATOM 784 C CA . GLU A 1 102 ? -11.171 5.504 6.408 1.00 90.56 102 GLU A CA 1
ATOM 785 C C . GLU A 1 102 ? -11.897 6.736 6.955 1.00 90.56 102 GLU A C 1
ATOM 787 O O . GLU A 1 102 ? -12.025 6.907 8.170 1.00 90.56 102 GLU A O 1
ATOM 792 N N . PHE A 1 103 ? -12.479 7.550 6.073 1.00 90.31 103 PHE A N 1
ATOM 793 C CA . PHE A 1 103 ? -13.275 8.702 6.480 1.00 90.31 103 PHE A CA 1
ATOM 794 C C . PHE A 1 103 ? -14.538 8.297 7.256 1.00 90.31 103 PHE A C 1
ATOM 796 O O . PHE A 1 103 ? -14.864 8.897 8.285 1.00 90.31 103 PHE A O 1
ATOM 803 N N . ALA A 1 104 ? -15.231 7.242 6.822 1.00 92.19 104 ALA A N 1
ATOM 804 C CA . ALA A 1 104 ? -16.386 6.705 7.533 1.00 92.19 104 ALA A CA 1
ATOM 805 C C . ALA A 1 104 ? -16.000 6.158 8.920 1.00 92.19 104 ALA A C 1
ATOM 807 O O . ALA A 1 104 ? -16.672 6.457 9.910 1.00 92.19 104 ALA A O 1
ATOM 808 N N . ALA A 1 105 ? -14.895 5.413 9.020 1.00 88.88 105 ALA A N 1
ATOM 809 C CA . ALA A 1 105 ? -14.358 4.904 10.280 1.00 88.88 105 ALA A CA 1
ATOM 810 C C . ALA A 1 105 ? -13.934 6.045 11.216 1.00 88.88 105 ALA A C 1
ATOM 812 O O . ALA A 1 105 ? -14.204 6.007 12.422 1.00 88.88 105 ALA A O 1
ATOM 813 N N . PHE A 1 106 ? -13.341 7.103 10.665 1.00 87.38 106 PHE A N 1
ATOM 814 C CA . PHE A 1 106 ? -13.007 8.313 11.400 1.00 87.38 106 PHE A CA 1
ATOM 815 C C . PHE A 1 106 ? -14.256 8.996 11.973 1.00 87.38 106 PHE A C 1
ATOM 817 O O . PHE A 1 106 ? -14.274 9.324 13.164 1.00 87.38 106 PHE A O 1
ATOM 824 N N . ILE A 1 107 ? -15.314 9.174 11.170 1.00 88.00 107 ILE A N 1
ATOM 825 C CA . ILE A 1 107 ? -16.594 9.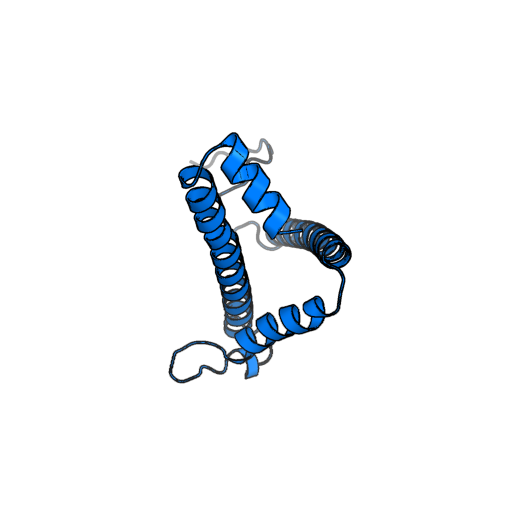735 11.632 1.00 88.00 107 ILE A CA 1
ATOM 826 C C . ILE A 1 107 ? -17.204 8.846 12.716 1.00 88.00 107 ILE A C 1
ATOM 828 O O . ILE A 1 107 ? -17.555 9.341 13.787 1.00 88.00 107 ILE A O 1
ATOM 832 N N . LYS A 1 108 ? -17.276 7.532 12.488 1.00 88.38 108 LYS A N 1
ATOM 833 C CA . LYS A 1 108 ? -17.801 6.572 13.465 1.00 88.38 108 LYS A CA 1
ATOM 834 C C . LYS A 1 108 ? -17.055 6.675 14.799 1.00 88.38 108 LYS A C 1
ATOM 836 O O . LYS A 1 108 ? -17.680 6.828 15.845 1.00 88.38 108 LYS A O 1
ATOM 841 N N . THR A 1 109 ? -15.723 6.738 14.760 1.00 86.38 109 THR A N 1
ATOM 842 C CA . THR A 1 109 ? -14.875 6.909 15.952 1.00 86.38 109 THR A CA 1
ATOM 843 C C . THR A 1 109 ? -15.119 8.248 16.659 1.00 86.38 109 THR A C 1
ATOM 845 O O . THR A 1 109 ? -14.930 8.359 17.869 1.00 86.38 109 THR A O 1
ATOM 848 N N . ARG A 1 110 ? -15.513 9.312 15.945 1.00 83.50 110 ARG A N 1
ATOM 849 C CA . ARG A 1 110 ? -15.907 10.604 16.550 1.00 83.50 110 ARG A CA 1
ATOM 850 C C . ARG A 1 110 ? -17.219 10.499 17.327 1.00 83.50 110 ARG A C 1
ATOM 852 O O . ARG A 1 110 ? -17.317 11.128 18.375 1.00 83.50 110 ARG A O 1
ATOM 859 N N . ILE A 1 111 ? -18.173 9.714 16.830 1.00 85.00 111 ILE A N 1
ATOM 860 C CA . ILE A 1 111 ? -19.504 9.555 17.429 1.00 85.00 111 ILE A CA 1
ATOM 861 C C . ILE A 1 111 ? -19.470 8.578 18.611 1.00 85.00 111 ILE A C 1
ATOM 863 O O . ILE A 1 111 ? -19.960 8.910 19.684 1.00 85.00 111 ILE A O 1
ATOM 867 N N . GLU A 1 112 ? -18.879 7.393 18.436 1.00 86.56 112 GLU A N 1
ATOM 868 C CA . GLU A 1 112 ? -18.892 6.329 19.455 1.00 86.56 112 GLU A CA 1
ATOM 869 C C . GLU A 1 112 ? -17.927 6.603 20.615 1.00 86.56 112 GLU A C 1
ATOM 871 O O . GLU A 1 112 ? -18.197 6.245 21.762 1.00 86.56 112 GLU A O 1
ATOM 876 N N . HIS A 1 113 ? -16.808 7.278 20.338 1.00 84.25 113 HIS A N 1
ATOM 877 C CA . HIS A 1 113 ? -15.772 7.548 21.331 1.00 84.25 113 HIS A CA 1
ATOM 878 C C . HIS A 1 113 ? -15.384 9.039 21.392 1.00 84.25 113 HIS A C 1
ATOM 880 O O . HIS A 1 113 ? -14.254 9.428 21.050 1.00 84.25 113 HIS A O 1
ATOM 886 N N . PRO A 1 114 ? -16.303 9.910 21.851 1.00 75.69 114 PRO A N 1
ATOM 887 C CA . PRO A 1 114 ? -16.088 11.356 21.874 1.00 75.69 114 PRO A CA 1
ATOM 888 C C . PRO A 1 114 ? -15.053 11.796 22.923 1.00 75.69 114 PRO A C 1
ATOM 890 O O . PRO A 1 114 ? -14.373 12.798 22.720 1.00 75.69 114 PRO A O 1
ATOM 893 N N . ALA A 1 115 ? -14.892 11.034 24.011 1.00 77.06 115 ALA A N 1
ATOM 894 C CA . ALA A 1 115 ? -14.027 11.379 25.144 1.00 77.06 115 ALA A CA 1
ATOM 895 C C . ALA A 1 115 ? -12.565 10.905 25.012 1.00 77.06 115 ALA A C 1
ATOM 897 O O . ALA A 1 115 ? -11.750 11.192 25.887 1.00 77.06 115 ALA A O 1
ATOM 898 N N . ILE A 1 116 ? -12.205 10.183 23.941 1.00 81.56 116 ILE A N 1
ATOM 899 C CA . ILE A 1 116 ? -10.814 9.755 23.730 1.00 81.56 116 ILE A CA 1
ATOM 900 C C . ILE A 1 116 ? -9.932 10.987 23.502 1.00 81.56 116 ILE A C 1
ATOM 902 O O . ILE A 1 116 ? -10.250 11.858 22.686 1.00 81.56 116 ILE A O 1
ATOM 906 N N . LEU A 1 117 ? -8.801 11.039 24.209 1.00 77.44 117 LEU A N 1
ATOM 907 C CA . LEU A 1 117 ? -7.798 12.088 24.072 1.00 77.44 117 LEU A CA 1
ATOM 908 C C . LEU A 1 117 ? -7.153 11.976 22.684 1.00 77.44 117 LEU A C 1
ATOM 910 O O . LEU A 1 117 ? -6.583 10.946 22.336 1.00 77.44 117 LEU A O 1
ATOM 914 N N . ARG A 1 118 ? -7.295 13.018 21.858 1.00 77.31 118 ARG A N 1
ATOM 915 C CA . ARG A 1 118 ? -6.810 13.037 20.468 1.00 77.31 118 ARG A CA 1
ATOM 916 C C . ARG A 1 118 ? -5.668 14.044 20.350 1.00 77.31 118 ARG A C 1
ATOM 918 O O . ARG A 1 118 ? -5.968 15.238 20.289 1.00 77.31 118 ARG A O 1
ATOM 925 N N . PRO A 1 119 ? -4.400 13.586 20.316 1.00 80.44 119 PRO A N 1
ATOM 926 C CA . PRO A 1 119 ? -3.224 14.457 20.230 1.00 80.44 119 PRO A CA 1
ATOM 927 C C . PRO A 1 119 ? -3.234 15.363 18.996 1.00 80.44 119 PRO A C 1
ATOM 929 O O . PRO A 1 119 ? -2.754 16.488 19.051 1.00 80.44 119 PRO A O 1
ATOM 932 N N . PHE A 1 120 ? -3.842 14.893 17.902 1.00 75.94 120 PHE A N 1
ATOM 933 C CA . PHE A 1 120 ? -4.094 15.680 16.702 1.00 75.94 120 PHE A CA 1
ATOM 934 C C . PHE A 1 120 ? -5.599 15.714 16.397 1.00 75.94 120 PHE A C 1
ATOM 936 O O . PHE A 1 120 ? -6.263 14.676 16.286 1.00 75.94 120 PHE A O 1
ATOM 943 N N . LYS A 1 121 ? -6.164 16.920 16.282 1.00 72.25 121 LYS A N 1
ATOM 944 C CA . LYS A 1 121 ? -7.561 17.150 15.890 1.00 72.25 121 LYS A CA 1
ATOM 945 C C . LYS A 1 121 ? -7.568 17.863 14.544 1.00 72.25 121 LYS A C 1
ATOM 947 O O . LYS A 1 121 ? -6.939 18.905 14.398 1.00 72.25 121 LYS A O 1
ATOM 952 N N . ILE A 1 122 ? -8.299 17.305 13.582 1.00 75.25 122 ILE A N 1
ATOM 953 C CA . ILE A 1 122 ? -8.530 17.967 12.297 1.00 75.25 122 ILE A CA 1
ATOM 954 C C . ILE A 1 122 ? -9.292 19.266 12.596 1.00 75.25 122 ILE A C 1
ATOM 956 O O . ILE A 1 122 ? -10.307 19.187 13.299 1.00 75.25 122 ILE A O 1
ATOM 960 N N . PRO A 1 123 ? -8.834 20.435 12.109 1.00 70.06 123 PRO A N 1
ATOM 961 C CA . PRO A 1 123 ? -9.528 21.707 12.271 1.00 70.06 123 PRO A CA 1
ATOM 962 C C . PRO A 1 123 ? -10.768 21.738 11.371 1.00 70.06 123 PRO A C 1
ATOM 964 O O . PRO A 1 123 ? -10.871 22.502 10.419 1.00 70.06 123 PRO A O 1
ATOM 967 N N . LEU A 1 124 ? -11.728 20.868 11.663 1.00 63.91 124 LEU A N 1
ATOM 968 C CA . LEU A 1 124 ? -13.088 2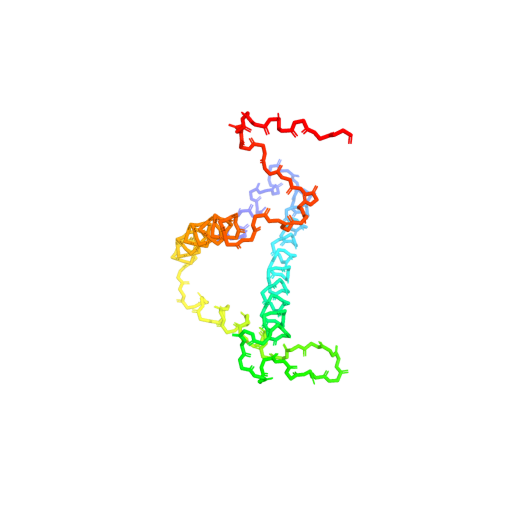0.998 11.181 1.00 63.91 124 LEU A CA 1
ATOM 969 C C . LEU A 1 124 ? -13.695 22.075 12.066 1.00 63.91 124 LEU A C 1
ATOM 971 O O . LEU A 1 124 ? -14.028 21.795 13.217 1.00 63.91 124 LEU A O 1
ATOM 975 N N . GLY A 1 125 ? -13.705 23.315 11.573 1.00 54.09 125 GLY A N 1
ATOM 976 C CA . GLY A 1 125 ? -14.217 24.487 12.274 1.00 54.09 125 GLY A CA 1
ATOM 977 C C . GLY A 1 125 ? -15.608 24.224 12.834 1.00 54.09 125 GLY A C 1
ATOM 978 O O . GLY A 1 125 ? -16.614 24.452 12.179 1.00 54.09 125 GLY A O 1
ATOM 979 N N . THR A 1 126 ? -15.651 23.731 14.062 1.00 46.41 126 THR A N 1
ATOM 980 C CA . THR A 1 126 ? -16.844 23.673 14.883 1.00 46.41 126 THR A CA 1
ATOM 981 C C . THR A 1 126 ? -16.486 24.558 16.051 1.00 46.41 126 THR A C 1
ATOM 983 O O . THR A 1 126 ? -15.767 24.163 16.967 1.00 46.41 126 THR A O 1
ATOM 986 N N . SER A 1 127 ? -16.875 25.820 15.925 1.00 50.47 127 SER A N 1
ATOM 987 C CA . SER A 1 127 ? -16.767 26.835 16.957 1.00 50.47 127 SER A CA 1
ATOM 988 C C . SER A 1 127 ? -17.608 26.414 18.157 1.00 50.47 127 SER A C 1
ATOM 990 O O . SER A 1 127 ? -18.750 26.833 18.299 1.00 50.47 127 SER A O 1
ATOM 992 N N . VAL A 1 128 ? -17.055 25.561 19.009 1.00 48.56 128 VAL A N 1
ATOM 993 C CA . VAL A 1 128 ? -17.488 25.406 20.392 1.00 48.56 128 VAL A CA 1
ATOM 994 C C . VAL A 1 128 ? -16.217 25.302 21.224 1.00 48.56 128 VAL A C 1
ATOM 996 O O . VAL A 1 128 ? -15.747 24.232 21.605 1.00 48.56 128 VAL A O 1
ATOM 999 N N . GLN A 1 129 ? -15.635 26.480 21.442 1.00 44.25 129 GLN A N 1
ATOM 1000 C CA . GLN A 1 129 ? -14.774 26.767 22.576 1.00 44.25 129 GLN A CA 1
ATOM 1001 C C . GLN A 1 129 ? -15.650 26.594 23.827 1.00 44.25 129 GLN A C 1
ATOM 1003 O O . GLN A 1 129 ? -16.276 27.544 24.288 1.00 44.25 129 GLN A O 1
ATOM 1008 N N . LEU A 1 130 ? -15.793 25.365 24.325 1.00 48.50 130 LEU A N 1
ATOM 1009 C CA . LEU A 1 130 ? -16.237 25.190 25.702 1.00 48.50 130 LEU A CA 1
ATOM 1010 C C . LEU A 1 130 ? -15.028 25.491 26.570 1.00 48.50 130 LEU A C 1
ATOM 1012 O O . LEU A 1 130 ? -14.116 24.678 26.707 1.00 48.50 130 LEU A O 1
ATOM 1016 N N . ASP A 1 131 ? -15.044 26.728 27.051 1.00 48.97 131 ASP A N 1
ATOM 1017 C CA . ASP A 1 131 ? -14.346 27.207 28.229 1.00 48.97 131 ASP A CA 1
ATOM 1018 C C . ASP A 1 131 ? -14.228 26.077 29.263 1.00 48.97 131 ASP A C 1
ATOM 1020 O O . ASP A 1 131 ? -15.227 25.496 29.703 1.00 48.97 131 ASP A O 1
ATOM 1024 N N . GLN A 1 132 ? -12.997 25.708 29.595 1.00 32.62 132 GLN A N 1
ATOM 1025 C CA . GLN A 1 132 ? -12.704 24.909 30.776 1.00 32.62 132 GLN A CA 1
ATOM 1026 C C . GLN A 1 132 ? -11.566 25.624 31.524 1.00 32.62 132 GLN A C 1
ATOM 1028 O O . GLN A 1 132 ? -10.592 26.002 30.866 1.00 32.62 132 GLN A O 1
ATOM 1033 N N . PRO A 1 133 ? -11.736 25.854 32.841 1.00 44.94 133 PRO A N 1
ATOM 1034 C CA . PRO A 1 133 ? -10.881 26.701 33.677 1.00 44.94 133 PRO A CA 1
ATOM 1035 C C . PRO A 1 133 ? -9.469 26.151 33.899 1.00 44.94 133 PRO A C 1
ATOM 1037 O O . PRO A 1 133 ? -9.271 24.920 33.765 1.00 44.94 133 PRO A O 1
#